Protein AF-A0AAU3Q6G0-F1 (afdb_monomer_lite)

Structure (mmCIF, N/CA/C/O backbone):
data_AF-A0AAU3Q6G0-F1
#
_entry.id 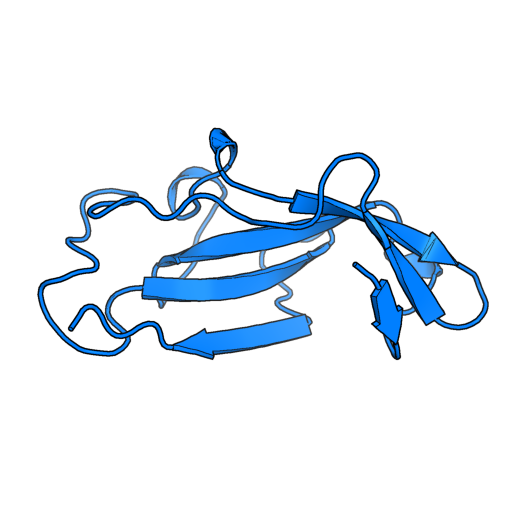  AF-A0AAU3Q6G0-F1
#
loop_
_atom_site.group_PDB
_atom_site.id
_atom_site.type_symbol
_atom_site.label_atom_id
_atom_site.label_alt_id
_atom_site.label_comp_id
_atom_site.label_asym_id
_atom_site.label_entity_id
_atom_site.label_seq_id
_atom_site.pdbx_PDB_ins_code
_atom_site.Cartn_x
_atom_site.Cartn_y
_atom_site.Cartn_z
_atom_site.occupancy
_atom_site.B_iso_or_equiv
_atom_site.auth_seq_id
_atom_site.auth_comp_id
_atom_site.auth_asym_id
_atom_site.auth_atom_id
_atom_site.pdbx_PDB_model_num
ATOM 1 N N . MET A 1 1 ? -2.192 1.704 -14.161 1.00 58.69 1 MET A N 1
ATOM 2 C CA . MET A 1 1 ? -1.720 2.711 -13.187 1.00 58.69 1 MET A CA 1
ATOM 3 C C . MET A 1 1 ? -0.208 2.635 -13.157 1.00 58.69 1 MET A C 1
ATOM 5 O O . MET A 1 1 ? 0.303 1.519 -13.109 1.00 58.69 1 MET A O 1
ATOM 9 N N . SER A 1 2 ? 0.474 3.775 -13.241 1.00 68.38 2 SER A N 1
ATOM 10 C CA . SER A 1 2 ? 1.936 3.853 -13.233 1.00 68.38 2 SER A CA 1
ATOM 11 C C . SER A 1 2 ? 2.418 4.942 -12.277 1.00 68.38 2 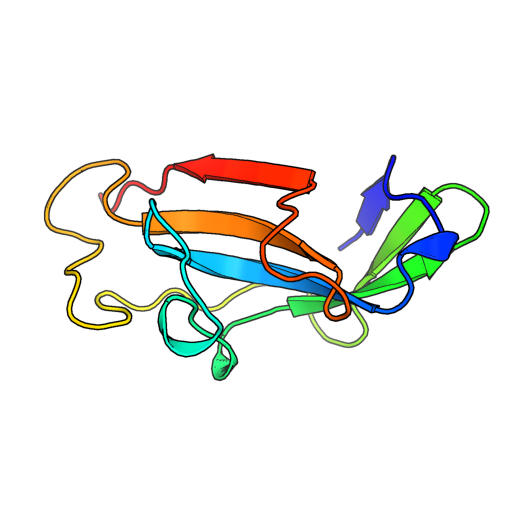SER A C 1
ATOM 13 O O . SER A 1 2 ? 1.769 5.981 -12.160 1.00 68.38 2 SER A O 1
ATOM 15 N N . LEU A 1 3 ? 3.537 4.697 -11.599 1.00 69.44 3 LEU A N 1
ATOM 16 C CA . LEU A 1 3 ? 4.236 5.667 -10.747 1.00 69.44 3 LEU A CA 1
ATOM 17 C C . LEU A 1 3 ? 5.660 5.851 -11.276 1.00 69.44 3 LEU A C 1
ATOM 19 O O . LEU A 1 3 ? 6.224 4.909 -11.818 1.00 69.44 3 LEU A O 1
ATOM 23 N N . SER A 1 4 ? 6.251 7.026 -11.096 1.00 73.06 4 SER A N 1
ATOM 24 C CA . SER A 1 4 ? 7.644 7.311 -11.462 1.00 73.06 4 SER A CA 1
ATOM 25 C C . SER A 1 4 ? 8.500 7.557 -10.218 1.00 73.06 4 SER A C 1
ATOM 27 O O . SER A 1 4 ? 7.985 8.030 -9.205 1.00 73.06 4 SER A O 1
ATOM 29 N N . GLY A 1 5 ? 9.807 7.307 -10.309 1.00 71.00 5 GLY A N 1
ATOM 30 C CA . GLY A 1 5 ? 10.769 7.569 -9.229 1.00 71.00 5 GLY A CA 1
ATOM 31 C C . GLY A 1 5 ? 10.974 6.400 -8.261 1.00 71.00 5 GLY A C 1
ATOM 32 O O . GLY A 1 5 ? 11.500 6.593 -7.170 1.00 71.00 5 GLY A O 1
ATOM 33 N N . ILE A 1 6 ? 10.562 5.190 -8.643 1.00 71.94 6 ILE A N 1
ATOM 34 C CA . ILE A 1 6 ? 10.789 3.964 -7.871 1.00 71.94 6 ILE A CA 1
ATOM 35 C C . ILE A 1 6 ? 11.963 3.240 -8.517 1.00 71.94 6 ILE A C 1
ATOM 37 O O . ILE A 1 6 ? 11.813 2.742 -9.621 1.00 71.94 6 ILE A O 1
ATOM 41 N N . GLU A 1 7 ? 13.126 3.183 -7.871 1.00 68.56 7 GLU A N 1
ATOM 42 C CA . GLU A 1 7 ? 14.314 2.549 -8.461 1.00 68.56 7 GLU A CA 1
ATOM 43 C C . GLU A 1 7 ? 14.051 1.082 -8.856 1.00 68.56 7 GLU A C 1
ATOM 45 O O . GLU A 1 7 ? 13.564 0.291 -8.045 1.00 68.56 7 GLU A O 1
ATOM 50 N N . GLY A 1 8 ? 14.422 0.690 -10.082 1.00 59.94 8 GLY A N 1
ATOM 51 C CA . GLY A 1 8 ? 14.192 -0.666 -10.611 1.00 59.94 8 GLY A CA 1
ATOM 52 C C . GLY A 1 8 ? 14.820 -1.792 -9.777 1.00 59.94 8 GLY A C 1
ATOM 53 O O . GLY A 1 8 ? 14.310 -2.916 -9.747 1.00 59.94 8 GLY A O 1
ATOM 54 N N . ILE A 1 9 ? 15.877 -1.484 -9.013 1.00 61.00 9 ILE A N 1
ATOM 55 C CA . ILE A 1 9 ? 16.552 -2.426 -8.104 1.00 61.00 9 ILE A CA 1
ATOM 56 C C . ILE A 1 9 ? 15.655 -2.911 -6.953 1.00 61.00 9 ILE A C 1
ATOM 58 O O . ILE A 1 9 ? 15.916 -3.959 -6.365 1.00 61.00 9 ILE A O 1
ATOM 62 N N . GLN A 1 10 ? 14.566 -2.194 -6.660 1.00 63.09 10 GLN A N 1
ATOM 63 C CA . GLN A 1 10 ? 13.610 -2.548 -5.605 1.00 63.09 10 GLN A CA 1
ATOM 64 C C . GLN A 1 10 ? 12.797 -3.815 -5.949 1.00 63.09 10 GLN A C 1
ATOM 66 O O . GLN A 1 10 ? 12.148 -4.398 -5.081 1.00 63.09 10 GLN A O 1
ATOM 71 N N . GLY A 1 11 ? 12.833 -4.286 -7.203 1.00 73.19 11 GLY A N 1
ATOM 72 C CA . GLY A 1 11 ? 12.139 -5.503 -7.616 1.00 73.19 11 GLY A CA 1
ATOM 73 C C . GLY A 1 11 ? 10.615 -5.345 -7.594 1.00 73.19 11 GLY A C 1
ATOM 74 O O . GLY A 1 11 ? 10.065 -4.478 -8.273 1.00 73.19 11 GLY A O 1
ATOM 75 N N . SER A 1 12 ? 9.919 -6.229 -6.868 1.00 83.38 12 SER A N 1
ATOM 76 C CA . SER A 1 12 ? 8.455 -6.164 -6.740 1.00 83.38 12 SER A CA 1
ATOM 77 C C . SER A 1 12 ? 8.059 -5.155 -5.667 1.00 83.38 12 SER A C 1
ATOM 79 O O . SER A 1 12 ? 8.421 -5.304 -4.499 1.00 83.38 12 SER A O 1
ATOM 81 N N . VAL A 1 13 ? 7.273 -4.161 -6.062 1.00 87.12 13 VAL A N 1
ATOM 82 C CA . VAL A 1 13 ? 6.795 -3.082 -5.196 1.00 87.12 13 VAL A CA 1
ATOM 83 C C . VAL A 1 13 ? 5.285 -3.197 -5.052 1.00 87.12 13 VAL A C 1
ATOM 85 O O . VAL A 1 13 ? 4.566 -3.401 -6.035 1.00 87.12 13 VAL A O 1
ATOM 88 N N . ALA A 1 14 ? 4.822 -3.080 -3.815 1.00 89.25 14 ALA A N 1
ATOM 89 C CA . ALA A 1 14 ? 3.425 -3.117 -3.435 1.00 89.25 14 ALA A CA 1
ATOM 90 C C . ALA A 1 14 ? 2.930 -1.706 -3.107 1.00 89.25 14 ALA A C 1
ATOM 92 O O . ALA A 1 14 ? 3.612 -0.936 -2.429 1.00 89.25 14 ALA A O 1
ATOM 93 N N . ILE A 1 15 ? 1.716 -1.397 -3.551 1.00 91.19 15 ILE A N 1
ATOM 94 C CA . ILE A 1 15 ? 0.946 -0.237 -3.108 1.00 91.19 15 ILE A CA 1
ATOM 95 C C . ILE A 1 15 ? -0.231 -0.778 -2.312 1.00 91.19 15 ILE A C 1
A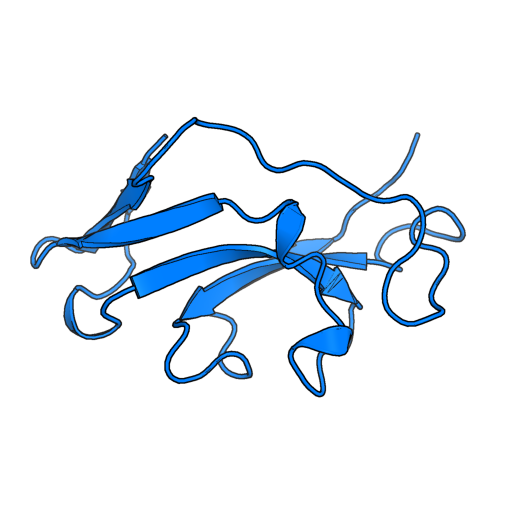TOM 97 O O . ILE A 1 15 ? -0.993 -1.602 -2.817 1.00 91.19 15 ILE A O 1
ATOM 101 N N . GLY A 1 16 ? -0.389 -0.348 -1.068 1.00 92.12 16 GLY A N 1
ATOM 102 C CA . GLY A 1 16 ? -1.381 -0.946 -0.186 1.00 92.12 16 GLY A CA 1
ATOM 103 C C . GLY A 1 16 ? -1.763 -0.093 0.993 1.00 92.12 16 GLY A C 1
ATOM 104 O O . GLY A 1 16 ? -1.075 0.861 1.337 1.00 92.12 16 GLY A O 1
ATOM 105 N N . GLN A 1 17 ? -2.858 -0.481 1.632 1.00 93.62 17 GLN A N 1
ATOM 106 C CA . GLN A 1 17 ? -3.259 0.093 2.904 1.00 93.62 17 GLN A CA 1
ATOM 107 C C . GLN A 1 17 ? -2.520 -0.594 4.053 1.00 93.62 17 GLN A C 1
ATOM 109 O O . GLN A 1 17 ? -2.463 -1.824 4.102 1.00 93.62 17 GLN A O 1
ATOM 114 N N . CYS A 1 18 ? -2.020 0.191 5.000 1.00 92.69 18 CYS A N 1
ATOM 115 C CA . CYS A 1 18 ? -1.394 -0.286 6.225 1.00 92.69 18 CYS A CA 1
ATOM 116 C C . CYS A 1 18 ? -1.792 0.568 7.433 1.00 92.69 18 CYS A C 1
ATOM 118 O O . CYS A 1 18 ? -2.362 1.649 7.288 1.00 92.69 18 CYS A O 1
ATOM 120 N N . LYS A 1 19 ? -1.462 0.102 8.637 1.00 92.19 19 LYS A N 1
ATOM 121 C CA . LYS A 1 19 ? -1.457 0.928 9.851 1.00 92.19 19 LYS A CA 1
ATOM 122 C C . LYS A 1 19 ? -0.440 2.061 9.717 1.00 92.19 19 LYS A C 1
ATOM 124 O O . LYS A 1 19 ? 0.553 1.927 9.008 1.00 92.19 19 LYS A O 1
ATOM 129 N N . SER A 1 20 ? -0.660 3.158 10.437 1.00 88.75 20 SER A N 1
ATOM 130 C CA . SER A 1 20 ? 0.278 4.293 10.481 1.00 88.75 20 SER A CA 1
ATOM 131 C C . SER A 1 20 ? 1.670 3.919 11.002 1.00 88.75 20 SER A C 1
ATOM 133 O O . SER A 1 20 ? 2.666 4.506 10.589 1.00 88.75 20 SER A O 1
ATOM 135 N N . GLN A 1 21 ? 1.749 2.906 11.865 1.00 86.44 21 GLN A N 1
ATOM 136 C CA . GLN A 1 21 ? 2.992 2.259 12.272 1.00 86.44 21 GLN A CA 1
ATOM 137 C C . GLN A 1 21 ? 2.980 0.805 11.802 1.00 86.44 21 GLN A C 1
ATOM 139 O O . GLN A 1 21 ? 2.194 -0.005 12.298 1.00 86.44 21 GLN A O 1
ATOM 144 N N . VAL A 1 22 ? 3.851 0.482 10.845 1.00 85.56 22 VAL A N 1
ATOM 145 C CA . VAL A 1 22 ? 4.014 -0.879 10.320 1.00 85.56 22 VAL A CA 1
ATOM 146 C C . VAL A 1 22 ? 5.208 -1.534 10.988 1.00 85.56 22 VAL A C 1
ATOM 148 O O . VAL A 1 22 ? 6.343 -1.084 10.853 1.00 85.56 22 VAL A O 1
ATOM 151 N N . SER A 1 23 ? 4.929 -2.615 11.702 1.00 84.19 23 SER A N 1
ATOM 152 C CA . SER A 1 23 ? 5.917 -3.488 12.332 1.00 84.19 23 SER A CA 1
ATOM 153 C C . SER A 1 23 ? 6.110 -4.791 11.558 1.00 84.19 23 SER A C 1
ATOM 155 O O . SER A 1 23 ? 7.156 -5.429 11.664 1.00 84.19 23 SER A O 1
ATOM 157 N N . GLY A 1 24 ? 5.128 -5.174 10.736 1.00 82.31 24 GLY A N 1
ATOM 158 C CA . GLY A 1 24 ? 5.221 -6.348 9.881 1.00 82.31 24 GLY A CA 1
ATOM 159 C C . GLY A 1 24 ? 4.042 -6.515 8.918 1.00 82.31 24 GLY A C 1
ATOM 160 O O . GLY A 1 24 ? 3.140 -5.680 8.877 1.00 82.31 24 GLY A O 1
ATOM 161 N N . PRO A 1 25 ? 4.013 -7.620 8.151 1.00 81.69 25 PRO A N 1
ATOM 162 C CA . PRO A 1 25 ? 3.027 -7.829 7.086 1.00 81.69 25 PRO A CA 1
ATOM 163 C C . PRO A 1 25 ? 1.567 -7.833 7.561 1.00 81.69 25 PRO A C 1
ATOM 165 O O . PRO A 1 25 ? 0.678 -7.454 6.806 1.00 81.69 25 PRO A O 1
ATOM 168 N N . ALA A 1 26 ? 1.314 -8.234 8.812 1.00 86.94 26 ALA A N 1
ATOM 169 C CA . ALA A 1 26 ? -0.024 -8.255 9.408 1.00 86.94 26 ALA A CA 1
ATOM 170 C C . ALA A 1 26 ? -0.605 -6.850 9.662 1.00 86.94 26 ALA A C 1
ATOM 172 O O . ALA A 1 26 ? -1.811 -6.711 9.863 1.00 86.94 26 ALA A O 1
ATOM 173 N 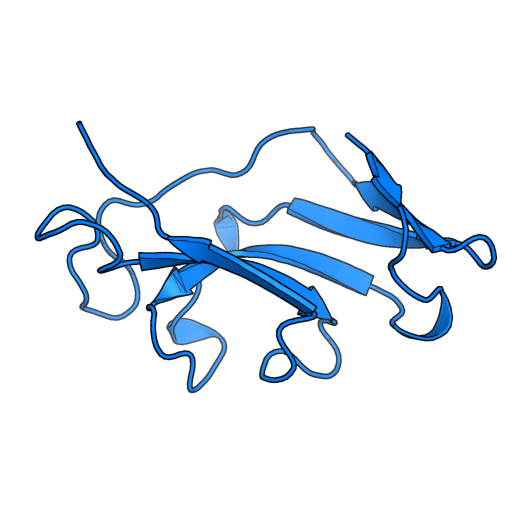N . ASP A 1 27 ? 0.232 -5.811 9.630 1.00 90.12 27 ASP A N 1
ATOM 174 C CA . ASP A 1 27 ? -0.204 -4.420 9.749 1.00 90.12 27 ASP A CA 1
ATOM 175 C C . ASP A 1 27 ? -0.690 -3.836 8.413 1.00 90.12 27 ASP A C 1
ATOM 177 O O . ASP A 1 27 ? -1.052 -2.661 8.363 1.00 90.12 27 ASP A O 1
ATOM 181 N N . CYS A 1 28 ? -0.709 -4.630 7.339 1.00 90.00 28 CYS A N 1
ATOM 182 C CA . CYS A 1 28 ? -1.129 -4.217 6.005 1.00 90.00 28 CYS A CA 1
ATOM 183 C C . CYS A 1 28 ? -2.261 -5.094 5.459 1.00 90.00 28 CYS A C 1
ATOM 185 O O . CYS A 1 28 ? -2.325 -6.300 5.698 1.00 90.00 28 CYS A O 1
ATOM 187 N N . ASN A 1 29 ? -3.138 -4.497 4.652 1.00 91.75 29 ASN A N 1
ATOM 188 C CA . ASN A 1 29 ? -4.151 -5.216 3.887 1.00 91.75 29 ASN A CA 1
ATOM 189 C C . ASN A 1 29 ? -3.517 -5.863 2.645 1.00 91.75 29 ASN A C 1
ATOM 191 O O . ASN A 1 29 ? -3.661 -5.366 1.527 1.00 91.75 29 ASN A O 1
ATOM 195 N N . LEU A 1 30 ? -2.800 -6.973 2.844 1.00 87.81 30 LEU A N 1
ATOM 196 C CA . LEU A 1 30 ? -2.138 -7.698 1.754 1.00 87.81 30 LEU A CA 1
ATOM 197 C C . LEU A 1 30 ? -3.114 -8.137 0.643 1.00 87.81 30 LEU A C 1
ATOM 199 O O . LEU A 1 30 ? -2.798 -7.898 -0.521 1.00 87.81 30 LEU A O 1
ATOM 203 N N . PRO A 1 31 ? -4.310 -8.691 0.933 1.00 88.19 31 PRO A N 1
ATOM 204 C CA . PRO A 1 31 ? -5.262 -9.072 -0.115 1.00 88.19 31 PRO A CA 1
ATOM 205 C C . PRO A 1 31 ? -5.760 -7.899 -0.971 1.00 88.19 31 PRO A C 1
ATOM 207 O O . PRO A 1 31 ? -6.098 -8.095 -2.134 1.00 88.19 31 PRO A O 1
ATOM 210 N N . GLY A 1 32 ? -5.818 -6.690 -0.402 1.00 88.81 32 GLY A N 1
ATOM 211 C CA . GLY A 1 32 ? -6.254 -5.475 -1.095 1.00 88.81 32 GLY A CA 1
ATOM 212 C C . GLY A 1 32 ? -5.131 -4.681 -1.769 1.00 88.81 32 GLY A C 1
ATOM 213 O O . GLY A 1 32 ? -5.412 -3.604 -2.298 1.00 88.81 32 GLY A O 1
ATOM 214 N N . THR A 1 33 ? -3.881 -5.160 -1.726 1.00 90.44 33 THR A N 1
ATOM 215 C CA . THR A 1 33 ? -2.726 -4.463 -2.316 1.00 90.44 33 THR A CA 1
ATOM 216 C C . THR A 1 33 ? -2.642 -4.613 -3.830 1.00 90.44 33 THR A C 1
ATOM 218 O O . THR A 1 33 ? -3.033 -5.617 -4.421 1.00 90.44 33 THR A O 1
ATOM 221 N N . LEU A 1 34 ? -2.054 -3.600 -4.456 1.00 92.38 34 LEU A N 1
ATOM 222 C CA . LEU A 1 34 ? -1.684 -3.592 -5.855 1.00 92.38 34 LEU A CA 1
ATOM 223 C C . LEU A 1 34 ? -0.195 -3.934 -5.966 1.00 92.38 34 LEU A C 1
ATOM 225 O O . LEU A 1 34 ? 0.665 -3.158 -5.551 1.00 92.38 34 LEU A O 1
ATOM 229 N N . LEU A 1 35 ? 0.112 -5.098 -6.532 1.00 90.44 35 LEU A N 1
ATOM 230 C CA . LEU A 1 35 ? 1.486 -5.505 -6.816 1.00 90.44 35 LEU A CA 1
ATOM 231 C C . LEU A 1 35 ? 1.918 -5.021 -8.195 1.00 90.44 35 LEU A C 1
ATOM 233 O O . LEU A 1 35 ? 1.116 -4.959 -9.130 1.00 90.44 35 LEU A O 1
ATOM 237 N N . GLY A 1 36 ? 3.199 -4.711 -8.327 1.00 90.12 36 GLY A N 1
ATOM 238 C CA . GLY A 1 36 ? 3.801 -4.304 -9.584 1.00 90.12 36 GLY A CA 1
ATOM 239 C C . GLY A 1 36 ? 5.314 -4.327 -9.522 1.00 90.12 36 GLY A C 1
ATOM 240 O O . GLY A 1 36 ? 5.911 -4.740 -8.523 1.00 90.12 36 GLY A O 1
ATOM 241 N N . LYS A 1 37 ? 5.937 -3.869 -10.599 1.00 88.12 37 LYS A N 1
ATOM 242 C CA . LYS A 1 37 ? 7.389 -3.838 -10.740 1.00 88.12 37 LYS A CA 1
ATOM 243 C C . LYS A 1 37 ? 7.830 -2.501 -11.314 1.00 88.12 37 LYS A C 1
ATOM 245 O O . LYS A 1 37 ? 7.164 -1.971 -12.201 1.00 88.12 37 LYS A O 1
ATOM 250 N N . ALA A 1 38 ? 8.945 -1.990 -10.801 1.00 85.12 38 ALA A N 1
ATOM 251 C CA . ALA A 1 38 ? 9.644 -0.860 -11.392 1.00 85.12 38 ALA A CA 1
ATOM 252 C C . ALA A 1 38 ? 10.630 -1.316 -12.473 1.00 85.12 38 ALA A C 1
ATOM 254 O O . ALA A 1 38 ? 11.306 -2.335 -12.314 1.00 85.12 38 ALA A O 1
ATOM 255 N N . ASP A 1 39 ? 10.684 -0.576 -13.577 1.00 82.69 39 ASP A N 1
ATOM 256 C CA . ASP A 1 39 ? 11.713 -0.725 -14.604 1.00 82.69 39 ASP A CA 1
ATOM 257 C C . ASP A 1 39 ? 12.990 0.066 -14.257 1.00 82.69 39 ASP A C 1
ATOM 259 O O . ASP A 1 39 ? 13.050 0.802 -13.269 1.00 82.69 39 ASP A O 1
ATOM 263 N N . ASP A 1 40 ? 14.027 -0.080 -15.083 1.00 82.50 40 ASP A N 1
ATOM 264 C CA . ASP A 1 40 ? 15.312 0.610 -14.895 1.00 82.50 40 ASP A CA 1
ATOM 265 C C . ASP A 1 40 ? 15.216 2.134 -15.101 1.00 82.50 40 ASP A C 1
ATOM 267 O O . ASP A 1 40 ? 16.105 2.873 -14.682 1.00 82.50 40 ASP A O 1
ATOM 271 N N . ALA A 1 41 ? 14.131 2.620 -15.715 1.00 84.19 41 ALA A N 1
ATOM 272 C CA . ALA A 1 41 ? 13.821 4.044 -15.837 1.00 84.19 41 ALA A CA 1
ATOM 273 C C . ALA A 1 41 ? 13.047 4.585 -14.618 1.00 84.19 41 ALA A C 1
ATOM 275 O O . ALA A 1 41 ? 12.732 5.774 -14.548 1.00 84.19 41 ALA A O 1
ATOM 276 N N . GLY A 1 42 ? 12.756 3.723 -13.646 1.00 80.88 42 GLY A N 1
ATOM 277 C CA . GLY A 1 42 ? 12.074 4.056 -12.411 1.00 80.88 42 GLY A CA 1
ATOM 278 C C . GLY A 1 42 ? 10.552 4.139 -12.527 1.00 80.88 42 GLY A C 1
ATOM 279 O O . GLY A 1 42 ? 9.906 4.732 -11.656 1.00 80.88 42 GLY A O 1
ATOM 280 N N . ASN A 1 43 ? 9.973 3.587 -13.597 1.00 86.38 43 ASN A N 1
ATOM 281 C CA . ASN A 1 43 ? 8.532 3.517 -13.792 1.00 86.38 43 ASN A CA 1
ATOM 282 C C . ASN A 1 43 ? 7.996 2.216 -13.215 1.00 86.38 43 ASN A C 1
ATOM 284 O O . ASN A 1 43 ? 8.283 1.121 -13.697 1.00 86.38 43 ASN A O 1
ATOM 288 N N . TRP A 1 44 ? 7.160 2.341 -12.199 1.00 88.12 44 TRP A N 1
ATOM 289 C CA . TRP A 1 44 ? 6.395 1.237 -11.664 1.00 88.12 44 TRP A CA 1
ATOM 290 C C . TRP A 1 44 ? 5.124 1.023 -12.465 1.00 88.12 44 TRP A C 1
ATOM 292 O O . TRP A 1 44 ? 4.373 1.967 -12.713 1.00 88.12 44 TRP A O 1
ATOM 302 N N . THR A 1 45 ? 4.854 -0.231 -12.811 1.00 88.81 45 THR A N 1
ATOM 303 C CA . THR A 1 45 ? 3.598 -0.653 -13.433 1.00 88.81 45 THR A CA 1
ATOM 304 C C . THR A 1 45 ? 2.989 -1.785 -12.624 1.00 88.81 45 THR A C 1
ATOM 306 O O . THR A 1 45 ? 3.689 -2.713 -12.215 1.00 88.81 45 THR A O 1
ATOM 309 N N . SER A 1 46 ? 1.676 -1.718 -12.398 1.00 90.06 46 SER A N 1
ATOM 310 C CA . SER A 1 46 ? 0.959 -2.804 -11.736 1.00 90.06 46 SER A CA 1
ATOM 311 C C . SER A 1 46 ? 0.943 -4.072 -12.589 1.00 90.06 46 SER A C 1
ATOM 313 O O . SER A 1 46 ? 0.697 -4.017 -13.792 1.00 90.06 46 SER A O 1
ATOM 315 N N . ASN A 1 47 ? 1.118 -5.217 -11.934 1.00 88.00 47 ASN A N 1
ATOM 316 C CA . ASN A 1 47 ? 0.952 -6.536 -12.535 1.00 88.00 47 ASN A CA 1
ATOM 317 C C . ASN A 1 47 ? -0.520 -6.835 -12.860 1.00 88.00 47 ASN A C 1
ATOM 319 O O . ASN A 1 47 ? -0.803 -7.618 -13.763 1.00 88.00 47 ASN A O 1
ATOM 323 N N . SER A 1 48 ? -1.461 -6.244 -12.116 1.00 83.50 48 SER A N 1
ATOM 324 C CA . SER A 1 48 ? -2.892 -6.466 -12.312 1.00 83.50 48 SER A CA 1
ATOM 325 C C . SER A 1 48 ? -3.729 -5.340 -11.714 1.00 83.50 48 SER A C 1
ATOM 327 O O . SER A 1 48 ? -3.665 -5.095 -10.513 1.00 83.50 48 SER A O 1
ATOM 329 N N . GLY A 1 49 ? -4.597 -4.735 -12.524 1.00 86.31 49 GLY A N 1
ATOM 330 C CA . GLY A 1 49 ? -5.553 -3.731 -12.063 1.00 86.31 49 GLY A CA 1
ATOM 331 C C . GLY A 1 49 ? -4.954 -2.336 -11.870 1.00 86.31 49 GLY A C 1
ATOM 332 O O . GLY A 1 49 ? -3.834 -2.026 -12.280 1.00 86.31 49 GLY A O 1
ATOM 333 N N . THR A 1 50 ? -5.763 -1.447 -11.298 1.00 88.19 50 THR A N 1
ATOM 334 C CA . THR A 1 50 ? -5.429 -0.022 -11.134 1.00 88.19 50 THR A CA 1
ATOM 335 C C . THR A 1 50 ? -5.925 0.564 -9.816 1.00 88.19 50 THR A C 1
ATOM 337 O O . THR A 1 50 ? -5.903 1.779 -9.657 1.00 88.19 50 THR A O 1
ATOM 340 N N . ALA A 1 51 ? -6.419 -0.269 -8.903 1.00 89.50 51 ALA A N 1
ATOM 341 C CA . ALA A 1 51 ? -7.031 0.163 -7.657 1.00 89.50 51 ALA A CA 1
ATOM 342 C C . ALA A 1 51 ? -6.630 -0.774 -6.518 1.00 89.50 51 ALA A C 1
ATOM 344 O O . ALA A 1 51 ? -6.464 -1.975 -6.730 1.00 89.50 51 ALA A O 1
ATOM 345 N N . ILE A 1 52 ? -6.506 -0.209 -5.319 1.00 91.06 52 ILE A N 1
ATOM 346 C CA . ILE A 1 52 ? -6.405 -0.964 -4.069 1.00 91.06 52 ILE A CA 1
ATOM 347 C C . ILE A 1 52 ? -7.791 -1.076 -3.439 1.00 91.06 52 ILE A C 1
ATOM 349 O O . ILE A 1 52 ? -8.645 -0.212 -3.641 1.00 91.06 52 ILE A O 1
ATOM 353 N N . THR A 1 53 ? -8.007 -2.124 -2.652 1.00 91.75 53 THR A N 1
ATOM 354 C CA . THR A 1 53 ? -9.220 -2.252 -1.836 1.00 91.75 53 THR A CA 1
ATOM 355 C C . THR A 1 53 ? -8.902 -1.821 -0.417 1.00 91.75 53 THR A C 1
ATOM 357 O O . THR A 1 53 ? -7.958 -2.332 0.187 1.00 91.75 53 THR A O 1
ATOM 360 N N . LEU A 1 54 ? -9.689 -0.891 0.119 1.00 91.56 54 LEU A N 1
ATOM 361 C CA . LEU A 1 54 ? -9.547 -0.457 1.502 1.00 91.56 54 LEU A CA 1
ATOM 362 C C . LEU A 1 54 ? -10.384 -1.336 2.435 1.00 91.56 54 LEU A C 1
ATOM 364 O O . LEU A 1 54 ? -11.491 -1.750 2.094 1.00 91.56 54 LEU A O 1
ATOM 368 N N . ALA A 1 55 ? -9.854 -1.598 3.622 1.00 92.50 55 ALA A N 1
ATOM 369 C CA . ALA A 1 55 ? -10.546 -2.228 4.731 1.00 92.50 55 ALA A CA 1
ATOM 370 C C . ALA A 1 55 ? -10.764 -1.199 5.847 1.00 92.50 55 ALA A C 1
ATOM 372 O O . ALA A 1 55 ? -9.880 -0.393 6.145 1.00 92.50 55 ALA A O 1
ATOM 373 N N . ALA A 1 56 ? -11.935 -1.258 6.486 1.00 91.00 56 ALA A N 1
ATOM 374 C CA . ALA A 1 56 ? -12.251 -0.417 7.639 1.00 91.00 56 ALA A CA 1
ATOM 375 C C . ALA A 1 56 ? -11.381 -0.755 8.861 1.00 91.00 56 ALA A C 1
ATOM 377 O O . ALA A 1 56 ? -11.167 0.096 9.713 1.00 91.00 56 ALA A O 1
ATOM 378 N N . SER A 1 57 ? -10.841 -1.976 8.941 1.00 92.25 57 SER A N 1
ATOM 379 C CA . SER A 1 57 ? -9.922 -2.376 10.002 1.00 92.25 57 SER A CA 1
ATOM 380 C C . SER A 1 57 ? -8.774 -3.229 9.475 1.00 92.25 57 SER A C 1
ATOM 382 O O . SER A 1 57 ? -8.969 -4.074 8.599 1.00 92.25 57 SER A O 1
ATOM 384 N N . ILE A 1 58 ? -7.576 -3.008 10.024 1.00 92.38 58 ILE A N 1
ATOM 385 C CA . ILE A 1 58 ? -6.351 -3.759 9.722 1.00 92.38 58 ILE A CA 1
ATOM 386 C C . ILE A 1 58 ? -5.579 -3.984 11.016 1.00 92.38 58 ILE A C 1
ATOM 388 O O . ILE A 1 58 ? -5.359 -3.046 11.777 1.00 92.38 58 ILE A O 1
ATOM 392 N N . GLY A 1 59 ? -5.129 -5.217 11.266 1.00 86.44 59 GLY A N 1
ATOM 393 C CA . GLY A 1 59 ? -4.231 -5.516 12.389 1.00 86.44 59 GLY A CA 1
ATOM 394 C C . GLY A 1 59 ? -4.761 -5.045 13.753 1.00 86.44 59 GLY A C 1
ATOM 395 O O . GLY A 1 59 ? -3.978 -4.581 14.582 1.00 86.44 59 GLY A O 1
ATOM 396 N N . GLY A 1 60 ? -6.086 -5.091 13.946 1.00 89.00 60 GLY A N 1
ATOM 397 C CA . GLY A 1 60 ? -6.775 -4.628 15.156 1.00 89.00 60 GLY A CA 1
ATOM 398 C C . GLY A 1 60 ? -6.964 -3.109 15.276 1.00 89.00 60 GLY A C 1
ATOM 399 O O . GLY A 1 60 ? -7.523 -2.660 16.271 1.00 89.00 60 GLY A O 1
ATOM 400 N N . VAL A 1 61 ? -6.523 -2.318 14.293 1.00 92.81 61 VAL A N 1
ATOM 401 C CA . VAL A 1 61 ? -6.776 -0.870 14.217 1.00 92.81 61 VAL A CA 1
ATOM 402 C C . VAL A 1 61 ? -8.044 -0.619 13.418 1.00 92.81 61 VAL A C 1
ATOM 404 O O . VAL A 1 61 ? -8.234 -1.213 12.357 1.00 92.81 61 VAL A O 1
ATOM 407 N N . ASP A 1 62 ? -8.900 0.264 13.921 1.00 93.56 62 ASP A N 1
ATOM 408 C CA . ASP A 1 62 ? -10.015 0.838 13.173 1.00 93.56 62 ASP A CA 1
ATOM 409 C C . ASP A 1 62 ? -9.504 2.030 12.353 1.00 93.56 62 ASP A C 1
ATOM 411 O O . ASP A 1 62 ? -9.134 3.070 12.898 1.00 93.56 62 ASP A O 1
ATOM 415 N N . CYS A 1 63 ? -9.452 1.860 11.034 1.00 92.50 63 CYS A N 1
ATOM 416 C CA . CYS A 1 63 ? -8.980 2.870 10.095 1.00 92.50 63 CYS A CA 1
ATOM 417 C C . CYS A 1 63 ? -9.956 4.044 9.933 1.00 92.50 63 CYS A C 1
ATOM 419 O O . CYS A 1 63 ? -9.573 5.058 9.357 1.00 92.50 63 CYS A O 1
ATOM 421 N N . THR A 1 64 ? -11.196 3.903 10.407 1.00 92.88 64 THR A N 1
ATOM 422 C CA . THR A 1 64 ? -12.252 4.922 10.321 1.00 92.88 64 THR A CA 1
ATOM 423 C C . THR A 1 64 ? -12.337 5.790 11.576 1.00 92.88 64 THR A C 1
ATOM 425 O O . THR A 1 64 ? -13.018 6.810 11.571 1.00 92.88 64 THR A O 1
ATOM 428 N N . ALA A 1 65 ? -11.620 5.419 12.643 1.00 91.00 65 ALA A N 1
ATOM 429 C CA . ALA A 1 65 ? -11.705 6.088 13.938 1.00 91.00 65 ALA A CA 1
ATOM 430 C C . ALA A 1 65 ? -11.228 7.552 13.908 1.00 91.00 65 ALA A C 1
ATOM 432 O O . ALA A 1 65 ? -11.752 8.381 14.650 1.00 91.00 65 ALA A O 1
ATOM 433 N N . PHE A 1 66 ? -10.215 7.862 13.093 1.00 89.12 66 PHE A N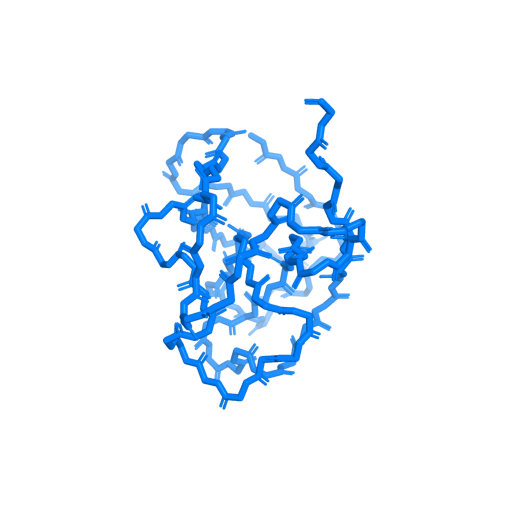 1
ATOM 434 C CA . PHE A 1 66 ? -9.704 9.216 12.867 1.00 89.12 66 PHE A CA 1
ATOM 435 C C . PHE A 1 66 ? -8.812 9.268 11.620 1.00 89.12 66 PHE A C 1
ATOM 437 O O . PHE A 1 66 ? -8.237 8.259 11.202 1.00 89.12 66 PHE A O 1
ATOM 444 N N . ASP A 1 67 ? -8.644 10.466 11.064 1.00 89.38 67 ASP A N 1
ATOM 445 C CA . ASP A 1 67 ? -7.771 10.714 9.915 1.00 89.38 67 ASP A CA 1
ATOM 446 C C . ASP A 1 67 ? -6.326 10.292 10.201 1.00 89.38 67 ASP A C 1
ATOM 448 O O . ASP A 1 67 ? -5.696 10.727 11.166 1.00 89.38 67 ASP A O 1
ATOM 452 N N . GLY A 1 68 ? -5.781 9.439 9.337 1.00 89.44 68 GLY A N 1
ATOM 453 C CA . GLY A 1 68 ? -4.434 8.902 9.481 1.00 89.44 68 GLY A CA 1
ATOM 454 C C . GLY A 1 68 ? -4.314 7.722 10.449 1.00 89.44 68 GLY A C 1
ATOM 455 O O . GLY A 1 68 ? -3.192 7.280 10.697 1.00 89.44 68 GLY A O 1
ATOM 456 N N . ALA A 1 69 ? -5.420 7.157 10.959 1.00 92.12 69 ALA A N 1
ATOM 457 C CA . ALA A 1 69 ? -5.389 5.876 11.680 1.00 92.12 69 ALA A CA 1
ATOM 458 C C . ALA A 1 69 ? -4.748 4.765 10.823 1.00 92.12 69 ALA A C 1
ATOM 460 O O . ALA A 1 69 ? -3.972 3.939 11.316 1.00 92.12 69 ALA A O 1
ATOM 461 N N . CYS A 1 70 ? -5.006 4.810 9.515 1.00 94.06 70 CYS A N 1
ATOM 462 C CA . CYS A 1 70 ? -4.342 4.003 8.500 1.00 94.06 70 CYS A CA 1
ATOM 463 C C . CYS A 1 70 ? -3.770 4.890 7.386 1.00 94.06 70 CYS A C 1
ATOM 465 O O . CYS A 1 70 ? -4.160 6.045 7.205 1.00 94.06 70 CYS A O 1
ATOM 467 N N . ILE A 1 71 ? -2.832 4.333 6.630 1.00 94.25 71 ILE A N 1
ATOM 468 C CA . ILE A 1 71 ? -2.119 4.991 5.536 1.00 94.25 71 ILE A CA 1
ATOM 469 C C . ILE A 1 71 ? -2.215 4.145 4.269 1.00 94.25 71 ILE A C 1
ATOM 471 O O . ILE A 1 71 ? -2.388 2.928 4.336 1.00 94.25 71 ILE A O 1
ATOM 475 N N . VAL A 1 72 ? -2.034 4.774 3.113 1.00 92.81 72 VAL A N 1
ATOM 476 C CA . VAL A 1 72 ? -1.588 4.087 1.898 1.00 92.81 72 VAL A CA 1
ATOM 477 C C . VAL A 1 72 ? -0.077 4.211 1.831 1.00 92.81 72 VAL A C 1
ATOM 479 O O . VAL A 1 72 ? 0.452 5.317 1.920 1.00 92.81 72 VAL A O 1
ATOM 482 N N . ALA A 1 73 ? 0.614 3.089 1.675 1.00 90.25 73 ALA A N 1
ATOM 483 C CA . ALA A 1 73 ? 2.062 3.024 1.583 1.00 90.25 73 ALA A CA 1
ATOM 484 C C . ALA A 1 73 ? 2.501 2.397 0.257 1.00 90.25 73 ALA A C 1
ATOM 486 O O . ALA A 1 73 ? 1.855 1.485 -0.268 1.00 90.25 73 ALA A O 1
ATOM 487 N N . VAL A 1 74 ? 3.631 2.881 -0.256 1.00 88.62 74 VAL A N 1
ATOM 488 C CA . VAL A 1 74 ? 4.395 2.258 -1.341 1.00 88.62 74 VAL A CA 1
ATOM 489 C C . VAL A 1 74 ? 5.624 1.612 -0.719 1.00 88.62 74 VAL A C 1
ATOM 491 O O . VAL A 1 74 ? 6.404 2.297 -0.056 1.00 88.62 74 VAL A O 1
ATOM 494 N N . THR A 1 75 ? 5.797 0.305 -0.901 1.00 85.44 75 THR A N 1
ATOM 495 C CA . THR A 1 75 ? 6.879 -0.443 -0.249 1.00 85.44 75 THR A CA 1
ATOM 496 C C . THR A 1 75 ? 7.428 -1.557 -1.130 1.00 85.44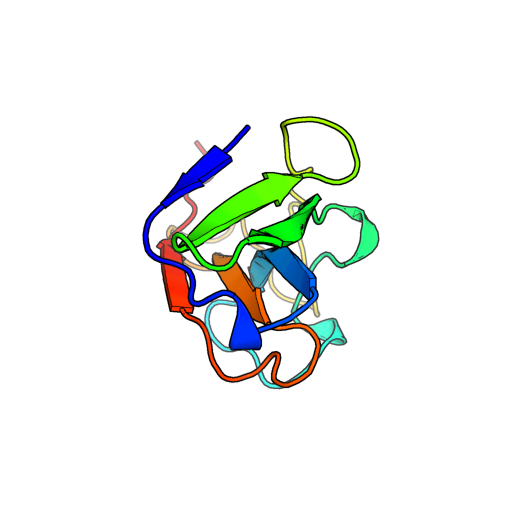 75 THR A C 1
ATOM 498 O O . THR A 1 75 ? 6.702 -2.156 -1.927 1.00 85.44 75 THR A O 1
ATOM 501 N N . ALA A 1 76 ? 8.715 -1.853 -0.984 1.00 78.88 76 ALA A N 1
ATOM 502 C CA . ALA A 1 76 ? 9.347 -2.974 -1.661 1.00 78.88 76 ALA A CA 1
ATOM 503 C C . ALA A 1 76 ? 9.090 -4.269 -0.875 1.00 78.88 76 ALA A C 1
ATOM 505 O O . ALA A 1 76 ? 9.270 -4.318 0.341 1.00 78.88 76 ALA A O 1
ATOM 506 N N . LEU A 1 77 ? 8.674 -5.348 -1.549 1.00 72.44 77 LEU A N 1
ATOM 507 C CA . LEU A 1 77 ? 8.336 -6.609 -0.867 1.00 72.44 77 LEU A CA 1
ATOM 508 C C . LEU A 1 77 ? 9.539 -7.268 -0.176 1.00 72.44 77 LEU A C 1
ATOM 510 O O . LEU A 1 77 ? 9.365 -8.014 0.783 1.00 72.44 77 LEU A O 1
ATOM 514 N N . ASN A 1 78 ? 10.753 -6.999 -0.652 1.00 73.25 78 ASN A N 1
ATOM 515 C CA . ASN A 1 78 ? 11.990 -7.466 -0.025 1.00 73.25 78 ASN A CA 1
ATOM 516 C C . ASN A 1 78 ? 12.364 -6.668 1.240 1.00 73.25 78 ASN A C 1
ATOM 518 O O . ASN A 1 78 ? 13.224 -7.120 1.994 1.00 73.25 78 ASN A O 1
ATOM 522 N N . ASN A 1 79 ? 11.741 -5.510 1.482 1.00 71.75 79 ASN A N 1
ATOM 523 C CA . ASN A 1 79 ? 11.954 -4.687 2.668 1.00 71.75 79 ASN A CA 1
ATOM 524 C C . ASN A 1 79 ? 10.684 -3.880 3.020 1.00 71.75 79 ASN A C 1
ATOM 526 O O . ASN A 1 79 ? 10.654 -2.662 2.836 1.00 71.75 79 ASN A O 1
ATOM 530 N N . PRO A 1 80 ? 9.630 -4.538 3.540 1.00 63.84 80 PRO A N 1
ATOM 531 C CA . PRO A 1 80 ? 8.323 -3.913 3.751 1.00 63.84 80 PRO A CA 1
ATOM 532 C C . PRO A 1 80 ? 8.349 -2.743 4.749 1.00 63.84 80 PRO A C 1
ATOM 534 O O . PRO A 1 80 ? 7.465 -1.887 4.711 1.00 63.84 80 PRO A O 1
ATOM 537 N N . SER A 1 81 ? 9.371 -2.684 5.608 1.00 66.94 81 SER A N 1
ATOM 538 C CA . SER A 1 81 ? 9.599 -1.618 6.589 1.00 66.94 81 SER A CA 1
ATOM 539 C C . SER A 1 81 ? 10.175 -0.335 5.974 1.00 66.94 81 SER A C 1
ATOM 541 O O . SER A 1 81 ? 10.108 0.724 6.596 1.00 66.94 81 SER A O 1
ATOM 543 N N . ALA A 1 82 ? 10.741 -0.403 4.765 1.00 72.44 82 ALA A N 1
ATOM 544 C CA . ALA A 1 82 ? 11.269 0.747 4.036 1.00 72.44 82 ALA A CA 1
ATOM 545 C C . ALA A 1 82 ? 10.186 1.344 3.128 1.00 72.44 82 ALA A C 1
ATOM 547 O O . ALA A 1 82 ? 10.159 1.124 1.916 1.00 72.44 82 ALA A O 1
ATOM 548 N N . MET A 1 83 ? 9.268 2.102 3.729 1.00 77.00 83 MET A N 1
ATOM 549 C CA . MET A 1 83 ? 8.232 2.800 2.970 1.00 77.00 83 MET A CA 1
ATOM 550 C C . MET A 1 83 ? 8.848 3.904 2.115 1.00 77.00 83 MET A C 1
ATOM 552 O O . MET A 1 83 ? 9.484 4.823 2.625 1.00 77.00 83 MET A O 1
ATOM 556 N N . MET A 1 84 ? 8.616 3.824 0.811 1.00 82.31 84 MET A N 1
ATOM 557 C CA . MET A 1 84 ? 9.105 4.794 -0.167 1.00 82.31 84 MET A CA 1
ATOM 558 C C . MET A 1 84 ? 8.260 6.069 -0.153 1.00 82.31 84 MET A C 1
ATOM 560 O O . MET A 1 84 ? 8.769 7.171 -0.327 1.00 82.31 84 MET A O 1
ATOM 564 N N . ALA A 1 85 ? 6.953 5.907 0.049 1.00 85.50 85 ALA A N 1
ATOM 565 C CA . ALA A 1 85 ? 5.991 6.991 0.150 1.00 85.50 85 ALA A CA 1
ATOM 566 C C . ALA A 1 85 ? 4.810 6.554 1.016 1.00 85.50 85 ALA A C 1
ATOM 568 O O . ALA A 1 85 ? 4.437 5.376 1.015 1.00 85.50 85 ALA A O 1
ATOM 569 N N . THR A 1 86 ? 4.212 7.507 1.729 1.00 89.19 86 THR A N 1
ATOM 570 C CA . THR A 1 86 ? 3.013 7.283 2.541 1.00 89.19 86 THR A CA 1
ATOM 571 C C . THR A 1 86 ? 2.037 8.441 2.394 1.00 89.19 86 THR A C 1
ATOM 573 O O . THR A 1 86 ? 2.444 9.591 2.233 1.00 89.19 86 THR A O 1
ATOM 576 N N . VAL A 1 87 ? 0.743 8.133 2.440 1.00 90.88 87 VAL A N 1
ATOM 577 C CA . VAL A 1 87 ? -0.345 9.116 2.453 1.00 90.88 87 VAL A CA 1
ATOM 578 C C . VAL A 1 87 ? -1.341 8.714 3.544 1.00 90.88 87 VAL A C 1
ATOM 580 O O . VAL A 1 87 ? -1.772 7.558 3.547 1.00 90.88 87 VAL A O 1
ATOM 583 N N . PRO A 1 88 ? -1.714 9.611 4.476 1.00 91.38 88 PRO A N 1
ATOM 584 C CA . PRO A 1 88 ? -2.745 9.320 5.468 1.00 91.38 88 PRO A CA 1
ATOM 585 C C . PRO A 1 88 ? -4.114 9.159 4.804 1.00 91.38 88 PRO A C 1
ATOM 587 O O . PRO A 1 88 ? -4.462 9.908 3.892 1.00 91.38 88 PRO A O 1
ATOM 590 N N . LEU A 1 89 ? -4.890 8.177 5.264 1.00 89.44 89 LEU A N 1
ATOM 591 C CA . LEU A 1 89 ? -6.271 7.983 4.829 1.00 89.44 89 LEU A CA 1
ATOM 592 C C . LEU A 1 89 ? -7.234 8.717 5.757 1.00 89.44 89 LEU A C 1
ATOM 594 O O . LEU A 1 89 ? -7.092 8.640 6.976 1.00 89.44 89 LEU A O 1
ATOM 598 N N . SER A 1 90 ? -8.248 9.345 5.173 1.00 86.38 90 SER A N 1
ATOM 599 C CA . SER A 1 90 ? -9.476 9.721 5.869 1.00 86.38 90 SER A CA 1
ATOM 600 C C . SER A 1 90 ? -10.645 8.936 5.283 1.00 86.38 90 SER A C 1
ATOM 602 O O . SER A 1 90 ? -10.706 8.688 4.074 1.00 86.38 90 SER A O 1
ATOM 604 N N . PHE A 1 91 ? -11.560 8.516 6.149 1.00 76.31 91 PHE A N 1
ATOM 605 C CA . PHE A 1 91 ? -12.847 7.958 5.753 1.00 76.31 91 PHE A CA 1
ATOM 606 C C . PHE A 1 91 ? -13.893 9.039 6.035 1.00 76.31 91 PHE A C 1
ATOM 608 O O . PHE A 1 91 ? -14.001 9.499 7.169 1.00 76.31 91 PHE A O 1
ATOM 615 N N . GLY A 1 92 ? -14.562 9.505 4.978 1.00 66.25 92 GLY A N 1
ATOM 616 C CA . GLY A 1 92 ? -15.580 10.561 5.039 1.00 66.25 92 GLY A CA 1
ATOM 617 C C . GLY A 1 92 ? -16.978 10.044 5.331 1.00 66.25 92 GLY A C 1
ATOM 618 O O . GLY A 1 92 ? -17.227 8.842 5.084 1.00 66.25 92 GLY A O 1
#

Secondary structure (DSSP, 8-state):
-EEE---GGG-EEEEEEEESS-SSGGGB-GGG-EEEEE-TTSEEEESS-S-PPP-SEETTEETTSSTTSEEEEEEETTEEEEEEEEEE----

Radius of gyration: 12.79 Å; chains: 1; bounding box: 32×20×31 Å

pLDDT: mean 84.44, std 9.08, range [58.69, 94.25]

Foldseek 3Di:
DKDADAAQVLFKKKWFKFFLDDPDPQRTPPVQIFIWGADNRRMTDTPDDDGGDDDCDTNRFRLAPDWQRMWTFIARPVCRNPTPDIDTDYDD

Sequence (92 aa):
MSLSGIEGIQGSVAIGQCKSQVSGPADCNLPGTLLGKADDAGNWTSNSGTAITLAASIGGVDCTAFDGACIVAVTALNNPSAMMATVPLSFG